Protein AF-A0A075GY92-F1 (afdb_monomer_lite)

Radius of gyration: 10.68 Å; chains: 1; bounding box: 1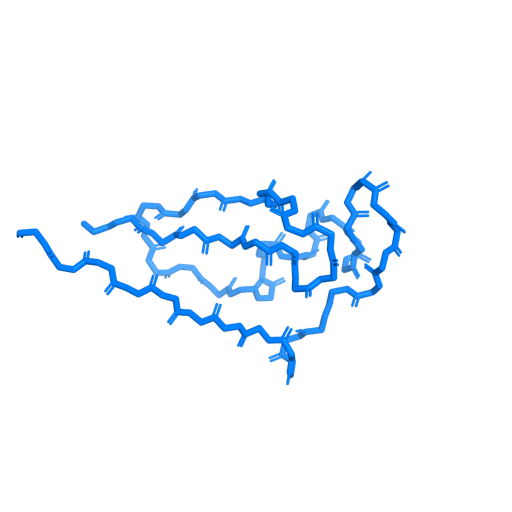9×31×19 Å

Secondary structure (DSSP, 8-state):
--EEEE-TTT--EEEEESS---HHHHHHTTTTB-TTT--B--TTS--------

Organism: NCBI:txid1456103

Structure (mmCIF, N/CA/C/O backbone):
data_AF-A0A075GY92-F1
#
_entry.id   AF-A0A075GY92-F1
#
loop_
_atom_site.group_PDB
_atom_site.id
_atom_site.type_symbol
_atom_site.label_atom_id
_atom_site.label_alt_id
_atom_site.label_comp_id
_atom_site.label_asym_id
_atom_site.label_entity_id
_atom_site.label_seq_id
_atom_site.pdbx_PDB_ins_code
_atom_site.Cartn_x
_atom_site.Cartn_y
_atom_site.Cartn_z
_atom_site.occupancy
_atom_site.B_iso_or_equiv
_atom_site.auth_seq_id
_atom_site.auth_comp_id
_atom_site.auth_asym_id
_atom_site.auth_atom_id
_atom_site.pdbx_PDB_model_num
ATOM 1 N N . MET A 1 1 ? -2.128 -17.784 -6.958 1.00 65.94 1 MET A N 1
ATOM 2 C CA . MET A 1 1 ? -2.784 -16.895 -5.980 1.00 65.94 1 MET A CA 1
ATOM 3 C C . MET A 1 1 ? -2.216 -15.497 -6.144 1.00 65.94 1 MET A C 1
ATOM 5 O O . MET A 1 1 ? -0.998 -15.349 -6.177 1.00 65.94 1 MET A O 1
ATOM 9 N N . THR A 1 2 ? -3.074 -14.501 -6.327 1.00 73.56 2 THR A N 1
ATOM 10 C CA . THR A 1 2 ? -2.689 -13.086 -6.411 1.00 73.56 2 THR A CA 1
ATOM 11 C C . THR A 1 2 ? -3.352 -12.339 -5.276 1.00 73.56 2 THR A C 1
ATOM 13 O O . THR A 1 2 ? -4.543 -12.513 -5.065 1.00 73.56 2 THR A O 1
ATOM 16 N N . VAL A 1 3 ? -2.587 -11.521 -4.562 1.00 82.25 3 VAL A N 1
ATOM 17 C CA . VAL A 1 3 ? -3.095 -10.714 -3.451 1.00 82.25 3 VAL A CA 1
ATOM 18 C C . VAL A 1 3 ? -3.160 -9.266 -3.900 1.00 82.25 3 VAL A C 1
ATOM 20 O O . VAL A 1 3 ? -2.185 -8.735 -4.439 1.00 82.25 3 VAL A O 1
ATOM 23 N N . GLU A 1 4 ? -4.296 -8.623 -3.681 1.00 85.56 4 GLU A N 1
ATOM 24 C CA . GLU A 1 4 ? -4.482 -7.207 -3.972 1.00 85.56 4 GLU A CA 1
ATOM 25 C C . GLU A 1 4 ? -4.345 -6.387 -2.690 1.00 85.56 4 GLU A C 1
ATOM 27 O O . GLU A 1 4 ? -4.889 -6.736 -1.648 1.00 85.56 4 GLU A O 1
ATOM 32 N N . ILE A 1 5 ? -3.588 -5.294 -2.762 1.00 83.38 5 ILE A N 1
ATOM 33 C CA . ILE A 1 5 ? -3.487 -4.312 -1.685 1.00 83.38 5 ILE A CA 1
ATOM 34 C C . ILE A 1 5 ? -4.332 -3.119 -2.099 1.00 83.38 5 ILE A C 1
ATOM 36 O O . ILE A 1 5 ? -4.012 -2.433 -3.073 1.00 83.38 5 ILE A O 1
ATOM 40 N N . VAL A 1 6 ? -5.386 -2.858 -1.336 1.00 86.81 6 VAL A N 1
ATOM 41 C CA . VAL A 1 6 ? -6.311 -1.744 -1.547 1.00 86.81 6 VAL A CA 1
ATOM 42 C C . VAL A 1 6 ? -6.223 -0.745 -0.400 1.00 86.81 6 VAL A C 1
ATOM 44 O O . VAL A 1 6 ? -5.910 -1.086 0.741 1.00 86.81 6 VAL A O 1
ATOM 47 N N . CYS A 1 7 ? -6.463 0.526 -0.699 1.00 85.19 7 CYS A N 1
ATOM 48 C CA . CYS A 1 7 ? -6.524 1.564 0.313 1.00 85.19 7 CYS A CA 1
ATOM 49 C C . CYS A 1 7 ? -7.827 1.430 1.105 1.00 85.19 7 CYS A C 1
ATOM 51 O O . CYS A 1 7 ? -8.905 1.648 0.559 1.00 85.19 7 CYS A O 1
ATOM 53 N N . GLY A 1 8 ? -7.727 1.175 2.411 1.00 80.69 8 GLY A N 1
ATOM 54 C CA . GLY A 1 8 ? -8.893 1.040 3.292 1.00 80.69 8 GLY A CA 1
ATOM 55 C C . GLY A 1 8 ? -9.744 2.306 3.470 1.00 80.69 8 GLY A C 1
ATOM 56 O O . GLY A 1 8 ? -10.804 2.225 4.076 1.00 80.69 8 GLY A O 1
ATOM 57 N N . GLN A 1 9 ? -9.310 3.469 2.963 1.00 85.25 9 GLN A N 1
ATOM 58 C CA . GLN A 1 9 ? -10.089 4.713 3.038 1.00 85.25 9 GLN A CA 1
ATOM 59 C C . GLN A 1 9 ? -10.803 5.064 1.730 1.00 85.25 9 GLN A C 1
ATOM 61 O O . GLN A 1 9 ? -11.961 5.462 1.762 1.00 85.25 9 GLN A O 1
ATOM 66 N N . CYS A 1 10 ? -10.114 4.991 0.589 1.00 87.69 10 CYS A N 1
ATOM 67 C CA . CYS A 1 10 ? -10.669 5.428 -0.699 1.00 87.69 10 CYS A CA 1
ATOM 68 C C . CYS A 1 10 ? -10.930 4.281 -1.684 1.00 87.69 10 CYS A C 1
ATOM 70 O O . CYS A 1 10 ? -11.380 4.541 -2.796 1.00 87.69 10 CYS A O 1
ATOM 72 N N . GLY A 1 11 ? -10.613 3.037 -1.308 1.00 86.62 11 GLY A N 1
ATOM 73 C CA . GLY A 1 11 ? -10.792 1.848 -2.145 1.00 86.62 11 GLY A CA 1
ATOM 74 C C . GLY A 1 11 ? -9.795 1.717 -3.299 1.00 86.62 11 GLY A C 1
ATOM 75 O O . GLY A 1 11 ? -9.880 0.771 -4.073 1.00 86.62 11 GLY A O 1
ATOM 76 N N . GLU A 1 12 ? -8.841 2.643 -3.436 1.00 88.75 12 GLU A N 1
ATOM 77 C CA . GLU A 1 12 ? -7.880 2.612 -4.539 1.00 88.75 12 GLU A CA 1
ATOM 78 C C . GLU A 1 12 ? -6.960 1.392 -4.454 1.00 88.75 12 GLU A C 1
ATOM 80 O O . GLU A 1 12 ? -6.364 1.127 -3.406 1.00 88.75 12 GLU A O 1
ATOM 85 N N . LYS A 1 13 ? -6.774 0.693 -5.577 1.00 88.69 13 LYS A N 1
ATOM 86 C CA . LYS A 1 13 ? -5.781 -0.376 -5.689 1.00 88.69 13 LYS A CA 1
ATOM 87 C C . LYS A 1 13 ? -4.374 0.220 -5.636 1.00 88.69 13 LYS A C 1
ATOM 89 O O . LYS A 1 13 ? -3.961 0.965 -6.517 1.00 88.69 13 LYS A O 1
ATOM 94 N N . ILE A 1 14 ? -3.621 -0.139 -4.602 1.00 86.81 14 ILE A N 1
ATOM 95 C CA . ILE A 1 14 ? -2.231 0.286 -4.412 1.00 86.81 14 ILE A CA 1
ATOM 96 C C . ILE A 1 14 ? -1.299 -0.633 -5.194 1.00 86.81 14 ILE A C 1
ATOM 98 O O . ILE A 1 14 ? -0.391 -0.161 -5.871 1.00 86.81 14 ILE A O 1
ATOM 102 N N . SER A 1 15 ? -1.498 -1.951 -5.096 1.00 85.69 15 SER A N 1
ATOM 103 C CA . SER A 1 15 ? -0.628 -2.925 -5.757 1.00 85.69 15 SER A CA 1
ATOM 104 C C . SER A 1 15 ? -1.287 -4.297 -5.893 1.00 85.69 15 SER A C 1
ATOM 106 O O . SER A 1 15 ? -2.188 -4.642 -5.132 1.00 85.69 15 SER A O 1
ATOM 108 N N . THR A 1 16 ? -0.790 -5.105 -6.826 1.00 85.50 16 THR A N 1
ATOM 109 C CA . THR A 1 16 ? -1.156 -6.518 -6.973 1.00 85.50 16 THR A CA 1
ATOM 110 C C . THR A 1 16 ? 0.109 -7.363 -6.881 1.00 85.50 16 THR A C 1
ATOM 112 O O . THR A 1 16 ? 1.079 -7.139 -7.604 1.00 85.50 16 THR A O 1
ATOM 115 N N . MET A 1 17 ? 0.105 -8.352 -5.991 1.00 82.69 17 MET A N 1
ATOM 116 C CA . MET A 1 17 ? 1.249 -9.210 -5.699 1.00 82.69 17 MET A CA 1
ATOM 117 C C . MET A 1 17 ? 0.988 -10.635 -6.193 1.00 82.69 17 MET A C 1
ATOM 119 O O . MET A 1 17 ? -0.020 -11.241 -5.846 1.00 82.69 17 MET A O 1
ATOM 123 N N . LYS A 1 18 ? 1.914 -11.191 -6.985 1.00 70.94 18 LYS A N 1
ATOM 124 C CA . LYS A 1 18 ? 1.896 -12.605 -7.427 1.00 70.94 18 LYS A CA 1
ATOM 125 C C . LYS A 1 18 ? 2.673 -13.554 -6.501 1.00 70.94 18 LYS A C 1
ATOM 127 O O . LYS A 1 18 ? 2.555 -14.764 -6.639 1.00 70.94 18 LYS A O 1
ATOM 132 N N . MET A 1 19 ? 3.469 -13.014 -5.578 1.00 73.12 19 MET A N 1
ATOM 133 C CA . MET A 1 19 ? 4.222 -13.753 -4.557 1.00 73.12 19 MET A CA 1
ATOM 134 C C . MET A 1 19 ? 3.999 -13.088 -3.198 1.00 73.12 19 MET A C 1
ATOM 136 O O . MET A 1 19 ? 3.771 -11.877 -3.152 1.00 73.12 19 MET A O 1
ATOM 140 N N . LEU A 1 20 ? 4.099 -13.858 -2.109 1.00 68.38 20 LEU A N 1
ATOM 141 C CA . LEU A 1 20 ? 4.019 -13.345 -0.739 1.00 68.38 20 LEU A CA 1
ATOM 142 C C . LEU A 1 20 ? 5.217 -12.425 -0.461 1.00 68.38 20 LEU A C 1
ATOM 144 O O . LEU A 1 20 ? 6.279 -12.864 -0.028 1.00 68.38 20 LEU A O 1
ATOM 148 N N . LYS A 1 21 ? 5.058 -11.136 -0.760 1.00 73.19 21 LYS A N 1
ATOM 149 C CA . LYS A 1 21 ? 5.966 -10.072 -0.333 1.00 73.19 21 LYS A CA 1
ATOM 150 C C . LYS A 1 21 ? 5.405 -9.418 0.919 1.00 73.19 21 LYS A C 1
ATOM 152 O O . LYS A 1 21 ? 4.192 -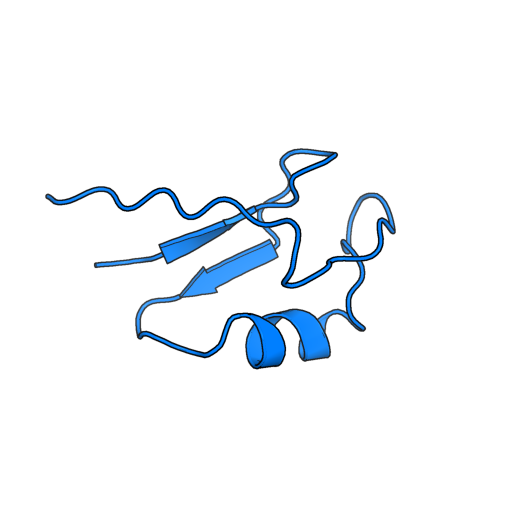9.349 1.109 1.00 73.19 21 LYS A O 1
ATOM 157 N N . SER A 1 22 ? 6.293 -8.906 1.764 1.00 82.31 22 SER A N 1
ATOM 158 C CA . SER A 1 22 ? 5.872 -8.125 2.920 1.00 82.31 22 SER A CA 1
ATOM 159 C C . SER A 1 22 ? 5.103 -6.891 2.455 1.00 82.31 22 SER A C 1
ATOM 161 O O . SER A 1 22 ? 5.606 -6.106 1.648 1.00 82.31 22 SER A O 1
ATOM 163 N N . VAL A 1 23 ? 3.906 -6.681 3.010 1.00 79.44 23 VAL A N 1
ATOM 164 C CA . VAL A 1 23 ? 3.103 -5.474 2.762 1.00 79.44 23 VAL A CA 1
ATOM 165 C C . VAL A 1 23 ? 3.938 -4.218 3.037 1.00 79.44 23 VAL A C 1
ATOM 167 O O . VAL A 1 23 ? 3.868 -3.259 2.275 1.00 79.44 23 VAL A O 1
ATOM 170 N N . LYS A 1 24 ? 4.820 -4.243 4.051 1.00 81.44 24 LYS A N 1
ATOM 171 C CA . LYS A 1 24 ? 5.736 -3.127 4.356 1.00 81.44 24 LYS A CA 1
ATOM 172 C C . LYS A 1 24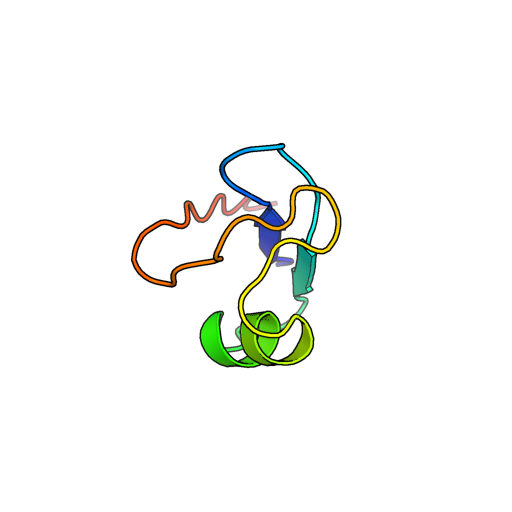 ? 6.618 -2.748 3.172 1.00 81.44 24 LYS A C 1
ATOM 174 O O . LYS A 1 24 ? 6.819 -1.563 2.932 1.00 81.44 24 LYS A O 1
ATOM 179 N N . ASP A 1 25 ? 7.153 -3.727 2.451 1.00 84.38 25 ASP A N 1
ATOM 180 C CA . ASP A 1 25 ? 8.059 -3.452 1.336 1.00 84.38 25 ASP A CA 1
ATOM 181 C C . ASP A 1 25 ? 7.307 -2.886 0.137 1.00 84.38 25 ASP A C 1
ATOM 183 O O . ASP A 1 25 ? 7.805 -1.974 -0.516 1.00 84.38 25 ASP A O 1
ATOM 187 N N . VAL A 1 26 ? 6.064 -3.321 -0.080 1.00 83.31 26 VAL A N 1
ATOM 188 C CA . VAL A 1 26 ? 5.195 -2.694 -1.079 1.00 83.31 26 VAL A CA 1
ATOM 189 C C . VAL A 1 26 ? 4.875 -1.248 -0.703 1.00 83.31 26 VAL A C 1
ATOM 191 O O . VAL A 1 26 ? 5.031 -0.354 -1.529 1.00 83.31 26 VAL A O 1
ATOM 194 N N . LEU A 1 27 ? 4.481 -0.990 0.546 1.00 83.12 27 LEU A N 1
ATOM 195 C CA . LEU A 1 27 ? 4.076 0.344 1.002 1.00 83.12 27 LEU A CA 1
ATOM 196 C C . LEU A 1 27 ? 5.219 1.372 1.013 1.00 83.12 27 LEU A C 1
ATOM 198 O O . LEU A 1 27 ? 4.965 2.559 0.788 1.00 83.12 27 LEU A O 1
ATOM 202 N N . LYS A 1 28 ? 6.472 0.943 1.226 1.00 85.44 28 LYS A N 1
ATOM 203 C CA . LYS A 1 28 ? 7.653 1.825 1.156 1.00 85.44 28 LYS A CA 1
ATOM 204 C C . LYS A 1 28 ? 7.777 2.529 -0.195 1.00 85.44 28 LYS A C 1
ATOM 206 O O . LYS A 1 28 ? 8.113 3.708 -0.212 1.00 85.44 28 LYS A O 1
ATOM 211 N N . HIS A 1 29 ? 7.452 1.854 -1.302 1.00 85.88 29 HIS A N 1
ATOM 212 C CA . HIS A 1 29 ? 7.486 2.459 -2.642 1.00 85.88 29 HIS A CA 1
ATOM 213 C C . HIS A 1 29 ? 6.522 3.640 -2.796 1.00 85.88 29 HIS A C 1
ATOM 215 O O . HIS A 1 29 ? 6.745 4.514 -3.627 1.00 85.88 29 HIS A O 1
ATOM 221 N N . TYR A 1 30 ? 5.488 3.694 -1.959 1.00 84.19 30 TYR A N 1
ATOM 222 C CA . TYR A 1 30 ? 4.495 4.762 -1.942 1.00 84.19 30 TYR A CA 1
ATOM 223 C C . TYR A 1 30 ? 4.703 5.728 -0.766 1.00 84.19 30 TYR A C 1
ATOM 225 O O . TYR A 1 30 ? 3.773 6.428 -0.372 1.00 84.19 30 TYR A O 1
ATOM 233 N N . ASN A 1 31 ? 5.894 5.760 -0.149 1.00 86.19 31 ASN A N 1
ATOM 234 C CA . ASN A 1 31 ? 6.182 6.565 1.048 1.00 86.19 31 ASN A CA 1
ATOM 235 C C . ASN A 1 31 ? 5.175 6.341 2.195 1.00 86.19 31 ASN A C 1
ATOM 237 O O . ASN A 1 31 ? 4.890 7.252 2.975 1.00 86.19 31 ASN A O 1
ATOM 241 N N . ASN A 1 32 ? 4.624 5.125 2.304 1.00 85.38 32 ASN A N 1
ATOM 242 C CA . ASN A 1 32 ? 3.538 4.787 3.227 1.00 85.38 32 ASN A CA 1
ATOM 243 C C . ASN A 1 32 ? 2.323 5.722 3.096 1.00 85.38 32 ASN A C 1
ATOM 245 O O . ASN A 1 32 ? 1.671 6.033 4.094 1.00 85.38 32 ASN A O 1
ATOM 249 N N . LYS A 1 33 ? 2.022 6.203 1.887 1.00 88.00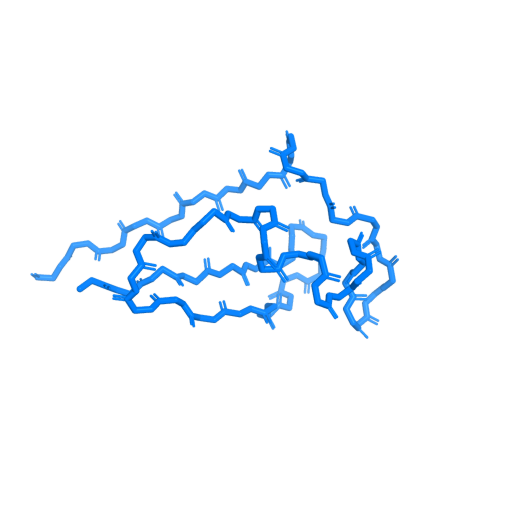 33 LYS A N 1
ATOM 250 C CA . LYS A 1 33 ? 0.852 7.031 1.595 1.00 88.00 33 LYS A CA 1
ATOM 251 C C . LYS A 1 33 ? 0.086 6.486 0.401 1.00 88.00 33 LYS A C 1
ATOM 253 O O . LYS A 1 33 ? 0.667 5.975 -0.548 1.00 88.00 33 LYS A O 1
ATOM 258 N N . CYS A 1 34 ? -1.234 6.612 0.439 1.00 87.56 34 CYS A N 1
ATOM 259 C CA . CYS A 1 34 ? -2.060 6.318 -0.716 1.00 87.56 34 CYS A CA 1
ATOM 260 C C . CYS A 1 34 ? -1.722 7.319 -1.831 1.00 87.56 34 CYS A C 1
ATOM 262 O O . CYS A 1 34 ? -1.799 8.525 -1.583 1.00 87.56 34 CYS A O 1
ATOM 264 N N . PRO A 1 35 ? -1.407 6.859 -3.055 1.00 87.62 35 PRO A N 1
ATOM 265 C CA . PRO A 1 35 ? -1.110 7.756 -4.170 1.00 87.62 35 PRO A CA 1
ATOM 266 C C . PRO A 1 35 ? -2.319 8.602 -4.599 1.00 87.62 35 PRO A C 1
ATOM 268 O O . PRO A 1 35 ? -2.137 9.619 -5.256 1.00 87.62 35 PRO A O 1
ATOM 271 N N . LYS A 1 36 ? -3.542 8.207 -4.215 1.00 89.50 36 LYS A N 1
ATOM 272 C CA . LYS A 1 36 ? -4.780 8.902 -4.590 1.00 89.50 36 LYS A CA 1
ATOM 273 C C . LYS A 1 36 ? -5.304 9.852 -3.519 1.00 89.50 36 LYS A C 1
ATOM 275 O O . LYS A 1 36 ? -5.534 11.017 -3.809 1.00 89.50 36 LYS A O 1
ATOM 280 N N . CYS A 1 37 ? -5.511 9.377 -2.288 1.00 89.19 37 CYS A N 1
ATOM 281 C CA . CYS A 1 37 ? -6.086 10.204 -1.216 1.00 89.19 37 CYS A CA 1
ATOM 282 C C . CYS A 1 37 ? -5.048 10.754 -0.226 1.00 89.19 37 CYS A C 1
ATOM 284 O O . CYS A 1 37 ? -5.413 11.476 0.696 1.00 89.19 37 CYS A O 1
ATOM 286 N N . GLY A 1 38 ? -3.767 10.394 -0.363 1.00 86.81 38 GLY A N 1
ATOM 287 C CA . GLY A 1 38 ? -2.697 10.851 0.531 1.00 86.81 38 GLY A CA 1
ATOM 288 C C . GLY A 1 38 ? -2.710 10.229 1.932 1.00 86.81 38 GLY A C 1
ATOM 289 O O . GLY A 1 38 ? -1.810 10.515 2.726 1.00 86.81 38 GLY A O 1
ATOM 290 N N . GLN A 1 39 ? -3.683 9.362 2.232 1.00 86.44 39 GLN A N 1
ATOM 291 C CA . GLN A 1 39 ? -3.819 8.705 3.528 1.00 86.44 39 GLN A CA 1
ATOM 292 C C . GLN A 1 39 ? -2.574 7.913 3.889 1.00 86.44 39 GLN A C 1
ATOM 294 O O . GLN A 1 39 ? -2.042 7.177 3.058 1.00 86.44 39 GLN A O 1
ATOM 299 N N . LYS A 1 40 ? -2.150 8.002 5.150 1.00 85.81 40 LYS A N 1
ATOM 300 C CA . LYS A 1 40 ? -1.038 7.199 5.651 1.00 85.81 40 LYS A CA 1
ATOM 301 C C . LYS A 1 40 ? -1.435 5.721 5.663 1.00 85.81 40 LYS A C 1
ATOM 303 O O . LYS A 1 40 ? -2.326 5.313 6.402 1.00 85.81 40 LYS A O 1
ATOM 308 N N . LEU A 1 41 ? -0.767 4.927 4.838 1.00 79.44 41 LEU A N 1
ATOM 309 C CA . LEU A 1 41 ? -0.940 3.484 4.775 1.00 79.44 41 LEU A CA 1
ATOM 310 C C . LEU A 1 41 ? -0.181 2.873 5.952 1.00 79.44 41 LEU A C 1
ATOM 312 O O . LEU A 1 41 ? 1.040 2.986 6.052 1.00 79.44 41 LEU A O 1
ATOM 316 N N . SER A 1 42 ? -0.924 2.276 6.877 1.00 71.06 42 SER A N 1
ATOM 317 C CA . SER A 1 42 ? -0.386 1.627 8.066 1.00 71.06 42 SER A CA 1
ATOM 318 C C . SER A 1 42 ? -0.470 0.119 7.904 1.00 71.06 42 SER A C 1
ATOM 320 O O . SER A 1 42 ? -1.519 -0.411 7.546 1.00 71.06 42 SER A O 1
ATOM 322 N N . THR A 1 43 ? 0.597 -0.595 8.262 1.00 69.00 43 THR A N 1
ATOM 323 C CA . THR A 1 43 ? 0.541 -2.060 8.357 1.00 69.00 43 THR A CA 1
ATOM 324 C C . THR A 1 43 ? -0.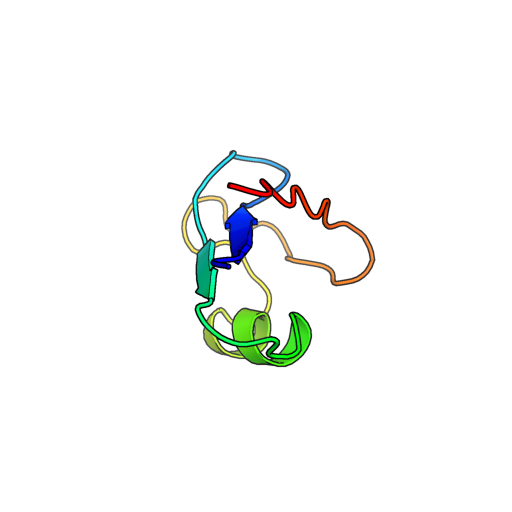297 -2.568 9.530 1.00 69.00 43 THR A C 1
ATOM 326 O O . THR A 1 43 ? -0.428 -3.768 9.705 1.00 69.00 43 THR A O 1
ATOM 329 N N . ASN A 1 44 ? -0.852 -1.679 10.349 1.00 66.19 44 ASN A N 1
ATOM 330 C CA . ASN A 1 44 ? -1.766 -2.060 11.425 1.00 66.19 44 ASN A CA 1
ATOM 331 C C . ASN A 1 44 ? -3.239 -1.886 11.014 1.00 66.19 44 ASN A C 1
ATOM 333 O O . ASN A 1 44 ? -4.124 -2.197 11.799 1.00 66.19 44 ASN A O 1
ATOM 337 N N . GLN A 1 45 ? -3.504 -1.361 9.812 1.00 59.72 45 GLN A N 1
ATOM 338 C CA . GLN A 1 45 ? -4.846 -1.140 9.270 1.00 59.72 45 GLN A CA 1
ATOM 339 C C . GLN A 1 45 ? -4.886 -1.568 7.800 1.00 59.72 45 GLN A C 1
ATOM 341 O O . GLN A 1 45 ? -4.997 -0.739 6.898 1.00 59.72 45 GLN A O 1
ATOM 346 N N . PHE A 1 46 ? -4.765 -2.869 7.552 1.00 61.06 46 PHE A N 1
ATOM 347 C CA . PHE A 1 46 ? -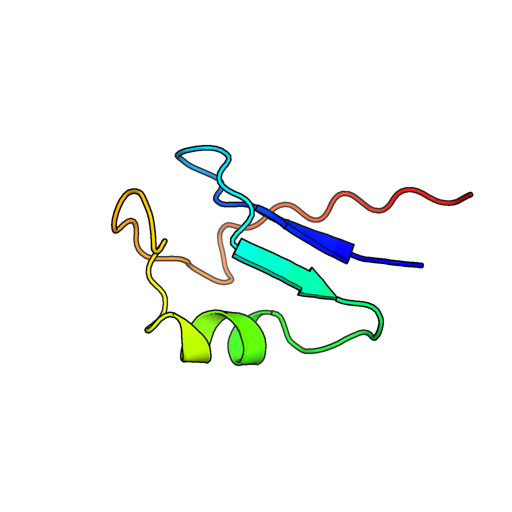5.094 -3.440 6.250 1.00 61.06 46 PHE A CA 1
ATOM 348 C C . PHE A 1 46 ? -5.925 -4.707 6.429 1.00 61.06 46 PHE A C 1
ATOM 350 O O . PHE A 1 46 ? -5.698 -5.477 7.361 1.00 61.06 46 PHE A O 1
ATOM 357 N N . SER A 1 47 ? -6.876 -4.898 5.522 1.00 58.72 47 SER A N 1
ATOM 358 C CA . SER A 1 47 ? -7.631 -6.138 5.368 1.00 58.72 47 SER A CA 1
ATOM 359 C C . SER A 1 47 ? -7.001 -6.925 4.222 1.00 58.72 47 SER A C 1
ATOM 361 O O . SER A 1 47 ? -6.613 -6.333 3.213 1.00 58.72 47 SER A O 1
ATOM 363 N N . LEU A 1 48 ? -6.831 -8.234 4.401 1.00 61.59 48 LEU A N 1
ATOM 364 C CA . LEU A 1 48 ? -6.397 -9.138 3.339 1.00 61.59 48 LEU A CA 1
ATOM 365 C C . LEU A 1 48 ? -7.590 -9.998 2.945 1.00 61.59 48 LEU A C 1
ATOM 367 O O . LEU A 1 48 ? -7.986 -10.870 3.712 1.00 61.59 48 LEU A O 1
ATOM 371 N N . ASP A 1 49 ? -8.119 -9.765 1.752 1.00 60.72 49 ASP A N 1
ATOM 372 C CA . ASP A 1 49 ? -9.082 -10.660 1.125 1.00 60.72 49 ASP A CA 1
ATOM 373 C C . ASP A 1 49 ? -8.309 -11.631 0.223 1.00 60.72 49 ASP A C 1
ATOM 375 O O . ASP A 1 49 ? -7.587 -11.224 -0.693 1.00 60.72 49 ASP A O 1
ATOM 379 N N . VAL A 1 50 ? -8.387 -12.926 0.537 1.00 63.03 50 VAL A N 1
ATOM 380 C CA . VAL A 1 50 ? -7.779 -14.002 -0.255 1.00 63.03 50 VAL A CA 1
ATOM 381 C C . VAL A 1 50 ? -8.904 -14.753 -0.953 1.00 63.03 50 VAL A C 1
ATOM 383 O O . VAL A 1 50 ? -9.686 -15.433 -0.298 1.00 63.03 50 VAL A O 1
ATOM 386 N N . GLU A 1 51 ? -8.977 -14.645 -2.279 1.00 56.34 51 GLU A N 1
ATOM 387 C CA . GLU A 1 51 ? -9.830 -15.512 -3.095 1.00 56.34 51 GLU A CA 1
ATOM 388 C C . GLU A 1 51 ? -9.048 -16.772 -3.493 1.00 56.34 51 GLU A C 1
ATOM 390 O O . GLU A 1 51 ? -8.057 -16.713 -4.234 1.00 56.34 51 GLU A O 1
ATOM 395 N N . GLU A 1 52 ? -9.490 -17.922 -2.983 1.00 50.41 52 GLU A N 1
ATOM 396 C CA . GLU A 1 52 ? -9.102 -19.235 -3.497 1.00 50.41 52 GLU A CA 1
ATOM 397 C C . GLU A 1 52 ? -9.903 -19.529 -4.772 1.00 50.41 52 GLU A C 1
ATOM 399 O O . GLU A 1 52 ? -11.109 -19.285 -4.831 1.00 50.41 52 GLU A O 1
ATOM 404 N N . LYS A 1 53 ? -9.221 -20.021 -5.808 1.00 54.62 53 LYS A N 1
ATOM 405 C CA . LYS A 1 53 ? -9.820 -20.414 -7.084 1.00 54.62 53 LYS A CA 1
ATOM 406 C C . LYS A 1 53 ? -9.583 -21.893 -7.322 1.00 54.62 53 LYS A C 1
ATOM 408 O O . LYS A 1 53 ? -8.439 -22.324 -7.045 1.00 54.62 53 LYS A O 1
#

pLDDT: mean 78.12, std 10.86, range [50.41, 89.5]

Foldseek 3Di:
DKWWWADPPPRHTQDIDPDDDPPVVSCVVVVCADPPPRDRNDPVDTDTDDDDD

Sequence (53 aa):
MTVEIVCGQCGEKISTMKMLKSVKDVLKHYNNKCPKCGQKLSTNQFSLDVEEK